Protein AF-A0A3C1VBE1-F1 (afdb_monomer)

Secondary structure (DSSP, 8-state):
--SS-EEEEETTEEEEE-GGGT-S-S-EEEEEE-TT--EEEEESSS-EEEEETTEEEE-GGGTT--S------B-TTSSB-

Mean predicted aligned error: 3.9 Å

Sequence (81 aa):
TEGAGLYRFQNGTWINYARNAGLANPYIWSLAEDADGNLWAGTWGAGLFLRRGDHFERAPEMTGITTPMPALFPSRQGGLW

Nearest PDB structures (foldseek):
  8tid-assembly1_w  TM=6.328E-01  e=1.136E-01  Tetrahymena thermophila
  5fsc-assembly1_B  TM=6.089E-01  e=2.094E-01  Laccaria bicolor S238N-H82
  1rwl-assembly1_A  TM=6.206E-01  e=1.395E+00  Mycobacterium tuberculosis
  2ism-assembly1_A  TM=8.067E-01  e=1.893E+00  Thermus thermophilus HB8
  2ism-assembly1_B  TM=8.040E-01  e=2.905E+00  Thermus thermophilus HB8

Structure (mmCIF, N/CA/C/O backbone):
data_AF-A0A3C1VBE1-F1
#
_entry.id   AF-A0A3C1VBE1-F1
#
loop_
_atom_site.group_PDB
_atom_site.id
_atom_site.type_symbol
_atom_site.label_atom_id
_atom_site.label_alt_id
_atom_site.label_comp_id
_atom_site.label_asym_id
_atom_site.label_entity_id
_atom_site.label_seq_id
_atom_site.pdbx_PDB_ins_code
_atom_site.Cartn_x
_atom_site.Cartn_y
_atom_site.Cartn_z
_atom_site.occupancy
_atom_site.B_iso_or_equiv
_atom_site.auth_seq_id
_atom_site.auth_comp_id
_atom_site.auth_asym_id
_atom_site.auth_atom_id
_atom_site.pdbx_PDB_model_num
ATOM 1 N N . THR A 1 1 ? 2.380 -5.424 6.170 1.00 80.56 1 THR A N 1
ATOM 2 C CA . THR A 1 1 ? 2.892 -6.783 6.459 1.00 80.56 1 THR A CA 1
ATOM 3 C C . THR A 1 1 ? 4.315 -6.861 5.931 1.00 80.56 1 THR A C 1
ATOM 5 O O . THR A 1 1 ? 4.635 -6.100 5.023 1.00 80.56 1 THR A O 1
ATOM 8 N N . GLU A 1 2 ? 5.170 -7.736 6.460 1.00 85.12 2 GLU A N 1
ATOM 9 C CA . GLU A 1 2 ? 6.551 -7.924 5.970 1.00 85.12 2 GLU A CA 1
ATOM 10 C C . GLU A 1 2 ? 6.575 -8.706 4.640 1.00 85.12 2 GLU A C 1
ATOM 12 O O . GLU A 1 2 ? 7.092 -9.815 4.551 1.00 85.12 2 GLU A O 1
ATOM 17 N N . GLY A 1 3 ? 5.928 -8.167 3.603 1.00 86.88 3 GLY A N 1
ATOM 18 C CA . GLY A 1 3 ? 5.868 -8.770 2.267 1.00 86.88 3 GLY A CA 1
ATOM 19 C C . GLY A 1 3 ? 4.704 -9.742 2.030 1.00 86.88 3 GLY A C 1
ATOM 20 O O . GLY A 1 3 ? 4.605 -10.308 0.945 1.00 86.88 3 GLY A O 1
ATOM 21 N N . ALA A 1 4 ? 3.781 -9.899 2.986 1.00 89.81 4 ALA A N 1
ATOM 22 C CA . ALA A 1 4 ? 2.566 -10.712 2.816 1.00 89.81 4 ALA A CA 1
ATOM 23 C C . ALA A 1 4 ? 1.416 -9.975 2.086 1.00 89.81 4 ALA A C 1
ATOM 25 O O . ALA A 1 4 ? 0.310 -10.501 1.968 1.00 89.81 4 ALA A O 1
ATOM 26 N N . GLY A 1 5 ? 1.649 -8.751 1.601 1.00 92.00 5 GLY A N 1
ATOM 27 C CA . GLY A 1 5 ? 0.637 -7.934 0.931 1.00 92.00 5 GLY A CA 1
ATOM 28 C C . GLY A 1 5 ? -0.319 -7.222 1.890 1.00 92.00 5 GLY A C 1
ATOM 29 O O . GLY A 1 5 ? -0.042 -7.044 3.082 1.00 92.00 5 GLY A O 1
ATOM 30 N N . LEU A 1 6 ? -1.457 -6.793 1.355 1.00 92.31 6 LEU A N 1
ATOM 31 C CA . LEU A 1 6 ? -2.506 -6.091 2.088 1.00 92.31 6 LEU A CA 1
ATOM 32 C C . LEU A 1 6 ? -3.641 -7.051 2.441 1.00 92.31 6 LEU A C 1
ATOM 34 O O . LEU A 1 6 ? -4.102 -7.807 1.596 1.00 92.31 6 LEU A O 1
ATOM 38 N N . TYR A 1 7 ? -4.137 -6.985 3.672 1.00 92.62 7 TYR A N 1
ATOM 39 C CA . TYR A 1 7 ? -5.323 -7.726 4.084 1.00 92.62 7 TYR A CA 1
ATOM 40 C C . TYR A 1 7 ? -6.477 -6.764 4.333 1.00 92.62 7 TYR A C 1
ATOM 42 O O . TYR A 1 7 ? -6.296 -5.717 4.951 1.00 92.62 7 TYR A O 1
ATOM 50 N N . ARG A 1 8 ? -7.672 -7.138 3.880 1.00 91.81 8 ARG A N 1
ATOM 51 C CA . ARG A 1 8 ? -8.916 -6.430 4.182 1.00 91.81 8 ARG A CA 1
ATOM 52 C C . ARG A 1 8 ? -9.877 -7.384 4.860 1.00 91.81 8 ARG A C 1
ATOM 54 O O . ARG A 1 8 ? -10.181 -8.442 4.315 1.00 91.81 8 ARG A O 1
ATOM 61 N N . PHE A 1 9 ? -10.375 -6.979 6.018 1.00 93.25 9 PHE A N 1
ATOM 62 C CA . PHE A 1 9 ? -11.479 -7.653 6.677 1.00 93.25 9 PHE A CA 1
ATOM 63 C C . PHE A 1 9 ? -12.791 -6.997 6.252 1.00 93.25 9 PHE A C 1
ATOM 65 O O . PHE A 1 9 ? -12.967 -5.791 6.422 1.00 93.25 9 PHE A O 1
ATOM 72 N N . GLN A 1 10 ? -13.699 -7.770 5.664 1.00 90.88 10 GLN A N 1
ATOM 73 C CA . GLN A 1 10 ? -15.028 -7.299 5.285 1.00 90.88 10 GLN A CA 1
ATOM 74 C C . GLN A 1 10 ? -16.034 -8.435 5.456 1.00 90.88 10 GLN A C 1
ATOM 76 O O . GLN A 1 10 ? -15.778 -9.558 5.029 1.00 90.88 10 GLN A O 1
ATOM 81 N N . ASN A 1 11 ? -17.188 -8.139 6.062 1.00 94.56 11 ASN A N 1
ATOM 82 C CA . ASN A 1 11 ? -18.304 -9.082 6.210 1.00 94.56 11 ASN A CA 1
ATOM 83 C C . ASN A 1 11 ? -17.883 -10.434 6.820 1.00 94.56 11 ASN A C 1
ATOM 85 O O . ASN A 1 11 ? -18.281 -11.494 6.346 1.00 94.56 11 ASN A O 1
ATOM 89 N N . GLY A 1 12 ? -17.023 -10.404 7.842 1.00 96.31 12 GLY A N 1
ATOM 90 C CA . GLY A 1 12 ? -16.555 -11.611 8.529 1.00 96.31 12 GLY A CA 1
ATOM 91 C C . GLY A 1 12 ? -15.471 -12.408 7.793 1.00 96.31 12 GLY A C 1
ATOM 92 O O . GLY A 1 12 ? -15.024 -13.423 8.318 1.00 96.31 12 GLY A O 1
ATOM 93 N N . THR A 1 13 ? -15.020 -11.965 6.616 1.00 94.88 13 THR A N 1
ATOM 94 C CA . THR A 1 13 ? -14.025 -12.671 5.794 1.00 94.88 13 THR A CA 1
ATOM 95 C C . THR A 1 13 ? -12.767 -11.826 5.587 1.00 94.88 13 THR A C 1
ATOM 97 O O . THR A 1 13 ? -12.831 -10.600 5.478 1.00 94.88 13 THR A O 1
ATOM 100 N N . TRP A 1 14 ? -11.609 -12.490 5.519 1.00 93.19 14 TRP A N 1
ATOM 101 C CA . TRP A 1 14 ? -10.324 -11.880 5.177 1.00 93.19 14 TRP A CA 1
ATOM 102 C C . TRP A 1 14 ? -10.019 -12.049 3.689 1.00 93.19 14 TRP A C 1
ATOM 104 O O . TRP A 1 14 ? -10.034 -13.162 3.171 1.00 93.19 14 TRP A O 1
ATOM 114 N N . ILE A 1 15 ? -9.693 -10.947 3.018 1.00 90.44 15 ILE A N 1
ATOM 115 C CA . ILE A 1 15 ? -9.234 -10.919 1.625 1.00 90.44 15 ILE A CA 1
ATOM 116 C C . ILE A 1 15 ? -7.769 -10.490 1.620 1.00 90.44 15 ILE A C 1
ATOM 118 O O . ILE A 1 15 ? -7.421 -9.510 2.281 1.00 90.44 15 ILE A O 1
ATOM 122 N N . ASN A 1 16 ? -6.921 -11.200 0.876 1.00 91.00 16 ASN A N 1
ATOM 123 C CA . ASN A 1 16 ? -5.513 -10.854 0.695 1.00 91.00 16 ASN A CA 1
ATOM 124 C C . ASN A 1 16 ? -5.263 -10.290 -0.710 1.00 91.00 16 ASN A C 1
ATOM 126 O O . ASN A 1 16 ? -5.496 -10.962 -1.710 1.00 91.00 16 ASN A O 1
ATOM 130 N N . TYR A 1 17 ? -4.739 -9.071 -0.764 1.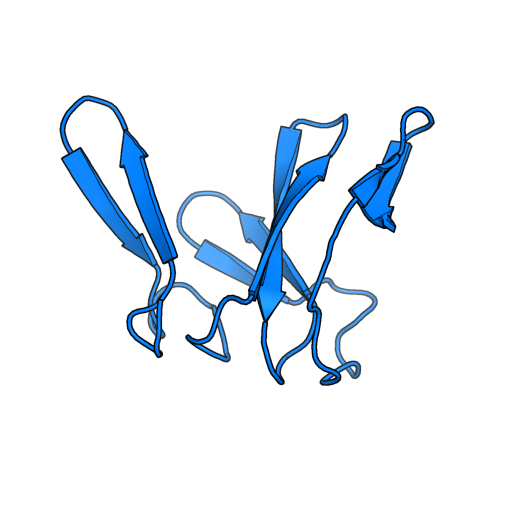00 88.06 17 TYR A N 1
ATOM 131 C CA . TYR A 1 17 ? -4.252 -8.404 -1.963 1.00 88.06 17 TYR A CA 1
ATOM 132 C C . TYR A 1 17 ? -2.715 -8.480 -1.969 1.00 88.06 17 TYR A C 1
ATOM 134 O O . TYR A 1 17 ? -2.026 -7.614 -1.425 1.00 88.06 17 TYR A O 1
ATOM 142 N N . ALA A 1 18 ? -2.174 -9.562 -2.536 1.00 77.31 18 ALA A N 1
ATOM 143 C CA . ALA A 1 18 ? -0.738 -9.750 -2.793 1.00 77.31 18 ALA A CA 1
ATOM 144 C C . ALA A 1 18 ? -0.418 -9.550 -4.291 1.00 77.31 18 ALA A C 1
ATOM 146 O O . ALA A 1 18 ? -1.204 -8.928 -5.000 1.00 77.31 18 ALA A O 1
ATOM 147 N N . ARG A 1 19 ? 0.723 -10.058 -4.796 1.00 67.31 19 ARG A N 1
ATOM 148 C CA . ARG A 1 19 ? 1.227 -9.817 -6.176 1.00 67.31 19 ARG A CA 1
ATOM 149 C C . ARG A 1 19 ? 0.181 -9.958 -7.293 1.00 67.31 19 ARG A C 1
ATOM 151 O O . ARG A 1 19 ? 0.274 -9.252 -8.288 1.00 67.31 19 ARG A O 1
ATOM 158 N N . ASN A 1 20 ? -0.811 -10.832 -7.129 1.00 75.75 20 ASN A N 1
ATOM 159 C CA . ASN A 1 20 ? -1.838 -11.075 -8.147 1.00 75.75 20 ASN A CA 1
ATOM 160 C C . ASN A 1 20 ? -2.938 -9.998 -8.189 1.00 75.75 20 ASN A C 1
ATOM 162 O O . ASN A 1 20 ? -3.730 -9.985 -9.120 1.00 75.75 20 ASN A O 1
ATOM 166 N N . ALA A 1 21 ? -2.979 -9.087 -7.215 1.00 85.00 21 ALA A N 1
ATOM 167 C CA . ALA A 1 21 ? -3.963 -8.011 -7.128 1.00 85.00 21 ALA A CA 1
ATOM 168 C C . ALA A 1 21 ? -3.491 -6.699 -7.785 1.00 85.00 21 ALA A C 1
ATOM 170 O O . ALA A 1 21 ? -4.007 -5.639 -7.455 1.00 85.00 21 ALA A O 1
ATOM 171 N N . GLY A 1 22 ? -2.477 -6.732 -8.657 1.00 89.12 22 GLY A N 1
ATOM 172 C CA . GLY A 1 22 ? -1.956 -5.544 -9.356 1.00 89.12 22 GLY A CA 1
ATOM 173 C C . GLY A 1 22 ? -0.961 -4.687 -8.554 1.00 89.12 22 GLY A C 1
ATOM 174 O O . GLY A 1 22 ? -0.374 -3.744 -9.083 1.00 89.12 22 GLY A O 1
ATOM 175 N N . LEU A 1 23 ? -0.684 -5.052 -7.298 1.00 90.06 23 LEU A N 1
ATOM 176 C CA . LEU A 1 23 ? 0.376 -4.444 -6.491 1.00 90.06 23 LEU A CA 1
ATOM 177 C C . LEU A 1 23 ? 1.747 -4.947 -6.958 1.00 90.06 23 LEU A C 1
ATOM 179 O O . LEU A 1 23 ? 2.119 -6.096 -6.714 1.00 90.06 23 LEU A O 1
ATOM 183 N N . ALA A 1 24 ? 2.535 -4.069 -7.582 1.00 89.75 24 ALA A N 1
ATOM 184 C CA . ALA A 1 24 ? 3.871 -4.429 -8.068 1.00 89.75 24 ALA A CA 1
ATOM 185 C C . ALA A 1 24 ? 4.876 -4.716 -6.933 1.00 89.75 24 ALA A C 1
ATOM 187 O O . ALA A 1 24 ? 5.918 -5.327 -7.163 1.00 89.75 24 ALA A O 1
ATOM 188 N N . ASN A 1 25 ? 4.575 -4.284 -5.706 1.00 90.94 25 ASN A N 1
ATOM 189 C CA . ASN A 1 25 ? 5.386 -4.538 -4.523 1.00 90.94 25 ASN A CA 1
ATOM 190 C C . ASN A 1 25 ? 4.470 -4.917 -3.339 1.00 90.94 25 ASN A C 1
ATOM 192 O O . ASN A 1 25 ? 3.561 -4.150 -3.023 1.00 90.94 25 ASN A O 1
ATOM 196 N N . PRO A 1 26 ? 4.679 -6.078 -2.684 1.00 91.69 26 PRO A N 1
ATOM 197 C CA . PRO A 1 26 ? 3.814 -6.542 -1.598 1.00 91.69 26 PRO A CA 1
ATOM 198 C C . PRO A 1 26 ? 4.111 -5.880 -0.241 1.00 91.69 26 PRO A C 1
ATOM 200 O O . PRO A 1 26 ? 3.381 -6.110 0.724 1.00 91.69 26 PRO A O 1
ATOM 203 N N . TYR A 1 27 ? 5.173 -5.076 -0.139 1.00 93.50 27 TYR A N 1
ATOM 204 C CA . TYR A 1 27 ? 5.484 -4.281 1.047 1.00 93.50 27 TYR A CA 1
ATOM 205 C C . TYR A 1 27 ? 4.665 -2.992 1.020 1.00 93.50 27 TYR A C 1
ATOM 207 O O . TYR A 1 27 ? 5.108 -1.956 0.519 1.00 93.50 27 TYR A O 1
ATOM 215 N N . ILE A 1 28 ? 3.443 -3.085 1.541 1.00 94.19 28 ILE A N 1
ATOM 216 C CA . ILE A 1 28 ? 2.535 -1.945 1.687 1.00 94.19 28 ILE A CA 1
ATOM 217 C C . ILE A 1 28 ? 2.858 -1.236 2.996 1.00 94.19 28 ILE A C 1
ATOM 219 O O . ILE A 1 28 ? 2.824 -1.856 4.062 1.00 94.19 28 ILE A O 1
ATOM 223 N N . TRP A 1 29 ? 3.218 0.038 2.892 1.00 94.75 29 TRP A N 1
ATOM 224 C CA . TRP A 1 29 ? 3.703 0.860 4.001 1.00 94.75 29 TRP A CA 1
ATOM 225 C C . TRP A 1 29 ? 2.657 1.859 4.482 1.00 94.75 29 TRP A C 1
ATOM 227 O O . TRP A 1 29 ? 2.608 2.162 5.669 1.00 94.75 29 TRP A O 1
ATOM 237 N N . SER A 1 30 ? 1.785 2.320 3.588 1.00 95.75 30 SER A N 1
ATOM 238 C CA . SER A 1 30 ? 0.743 3.287 3.916 1.00 95.75 30 SER A CA 1
ATOM 239 C C . SER A 1 30 ? -0.548 3.011 3.150 1.00 95.75 30 SER A C 1
ATOM 241 O O . SER A 1 30 ? -0.542 2.440 2.056 1.00 95.75 30 SER A O 1
ATOM 243 N N . LEU A 1 31 ? -1.664 3.408 3.755 1.00 95.81 31 LEU A N 1
ATOM 244 C CA . LEU A 1 31 ? -2.998 3.379 3.169 1.00 95.81 31 LEU A CA 1
ATOM 245 C C . LEU A 1 31 ? -3.689 4.699 3.478 1.00 95.81 31 LEU A C 1
ATOM 247 O O . LEU A 1 31 ? -3.541 5.217 4.585 1.00 95.81 31 LEU A O 1
ATOM 251 N N . ALA A 1 32 ? -4.479 5.196 2.538 1.00 95.25 32 ALA A N 1
ATOM 252 C CA . ALA A 1 32 ? -5.329 6.354 2.761 1.00 95.25 32 ALA A CA 1
ATOM 253 C C . ALA A 1 32 ? -6.592 6.263 1.911 1.00 95.25 32 ALA A C 1
ATOM 255 O O . ALA A 1 32 ? -6.551 5.781 0.781 1.00 95.25 32 ALA A O 1
ATOM 256 N N . GLU A 1 33 ? -7.702 6.736 2.461 1.00 93.56 33 GLU A N 1
ATOM 257 C CA . GLU A 1 33 ? -8.943 6.934 1.720 1.00 93.56 33 GLU A CA 1
ATOM 258 C C . GLU A 1 33 ? -9.104 8.431 1.457 1.00 93.56 33 GLU A C 1
ATOM 260 O O . GLU A 1 33 ? -8.984 9.227 2.391 1.00 93.56 33 GLU A O 1
ATOM 265 N N . ASP A 1 34 ? -9.295 8.819 0.197 1.00 91.56 34 ASP A N 1
ATOM 266 C CA . ASP A 1 34 ? -9.532 10.220 -0.155 1.00 91.56 34 ASP A CA 1
ATOM 267 C C . ASP A 1 34 ? -11.003 10.626 0.037 1.00 91.56 34 ASP A C 1
ATOM 269 O O . ASP A 1 34 ? -11.858 9.825 0.415 1.00 91.56 34 ASP A O 1
ATOM 273 N N . ALA A 1 35 ? -11.301 11.905 -0.207 1.00 90.00 35 ALA A N 1
ATOM 274 C CA . ALA A 1 35 ? -12.642 12.460 -0.032 1.00 90.00 35 ALA A CA 1
ATOM 275 C C . ALA A 1 35 ? -13.698 11.859 -0.983 1.00 90.00 35 ALA A C 1
ATOM 277 O O . ALA A 1 35 ? -14.888 11.947 -0.687 1.00 90.00 35 ALA A O 1
ATOM 278 N N . ASP A 1 36 ? -13.272 11.230 -2.082 1.00 89.25 36 ASP A N 1
ATOM 279 C CA . ASP A 1 36 ? -14.144 10.571 -3.056 1.00 89.25 36 ASP A CA 1
ATOM 280 C C . ASP A 1 36 ? -14.337 9.073 -2.736 1.00 89.25 36 ASP A C 1
ATOM 282 O O . ASP A 1 36 ? -14.999 8.349 -3.483 1.00 89.25 36 ASP A O 1
ATOM 286 N N . GLY A 1 37 ? -13.768 8.591 -1.623 1.00 89.19 37 GLY A N 1
ATOM 287 C CA . GLY A 1 37 ? -13.839 7.195 -1.188 1.00 89.19 37 GLY A CA 1
ATOM 288 C C . GLY A 1 37 ? -12.866 6.267 -1.919 1.00 89.19 37 GLY A C 1
ATOM 289 O O . GLY A 1 37 ? -13.000 5.040 -1.860 1.00 89.19 37 GLY A O 1
ATOM 290 N N . ASN A 1 38 ? -11.881 6.810 -2.638 1.00 91.50 38 ASN A N 1
ATOM 291 C CA . ASN A 1 38 ? -10.859 5.988 -3.269 1.00 91.50 38 ASN A CA 1
ATOM 292 C C . ASN A 1 38 ? -9.847 5.511 -2.229 1.00 91.50 38 ASN A C 1
ATOM 294 O O . ASN A 1 38 ? -9.293 6.310 -1.475 1.00 91.50 38 ASN A O 1
ATOM 298 N N . LEU A 1 39 ? -9.526 4.216 -2.254 1.00 93.81 39 LEU A N 1
ATOM 299 C CA . LEU A 1 39 ? -8.462 3.653 -1.427 1.00 93.81 39 LEU A CA 1
ATOM 300 C C . LEU A 1 39 ? -7.126 3.673 -2.171 1.00 93.81 39 LEU A C 1
ATOM 302 O O . LEU A 1 39 ? -6.971 3.041 -3.219 1.00 93.81 39 LEU A O 1
ATOM 306 N N . TRP A 1 40 ? -6.144 4.314 -1.558 1.00 94.75 40 TRP A N 1
ATOM 307 C CA . TRP A 1 40 ? -4.777 4.435 -2.035 1.00 94.75 40 TRP A CA 1
ATOM 308 C C . TRP A 1 40 ? -3.826 3.592 -1.188 1.00 94.75 40 TRP A C 1
ATOM 310 O O . TRP A 1 40 ? -4.005 3.463 0.024 1.00 94.75 40 TRP A O 1
ATOM 320 N N . ALA A 1 41 ? -2.810 3.017 -1.828 1.00 95.50 41 ALA A N 1
ATOM 321 C CA . ALA A 1 41 ? -1.792 2.187 -1.199 1.00 95.50 41 ALA A CA 1
ATOM 322 C C . ALA A 1 41 ? -0.389 2.650 -1.598 1.00 95.50 41 ALA A C 1
ATOM 324 O O . ALA A 1 41 ? -0.002 2.593 -2.769 1.00 95.50 41 ALA A O 1
ATOM 325 N N . GLY A 1 42 ? 0.381 3.086 -0.606 1.00 95.31 42 GLY A N 1
ATOM 326 C CA . GLY A 1 42 ? 1.787 3.419 -0.751 1.00 95.31 42 GLY A CA 1
ATOM 327 C C . GLY A 1 42 ? 2.661 2.198 -0.495 1.00 95.31 42 GLY A C 1
ATOM 328 O O . GLY A 1 42 ? 2.502 1.483 0.499 1.00 95.31 42 GLY A O 1
ATOM 329 N N . THR A 1 43 ? 3.593 1.943 -1.406 1.00 94.12 43 THR A N 1
ATOM 330 C CA . THR A 1 43 ? 4.501 0.793 -1.327 1.00 94.12 43 THR A CA 1
ATOM 331 C C . THR A 1 43 ? 5.915 1.213 -0.934 1.00 94.12 43 THR A C 1
ATOM 333 O O . THR A 1 43 ? 6.302 2.370 -1.092 1.00 94.12 43 THR A O 1
ATOM 336 N N . TRP A 1 44 ? 6.719 0.257 -0.466 1.00 93.44 44 TRP A N 1
ATOM 337 C CA . TRP A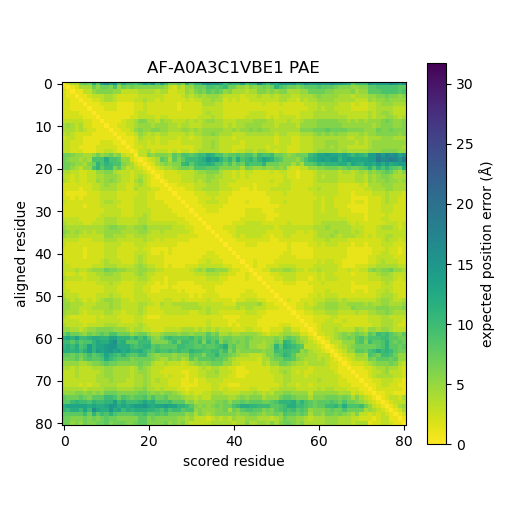 1 44 ? 8.123 0.494 -0.119 1.00 93.44 44 TRP A CA 1
ATOM 338 C C . TRP A 1 44 ? 8.999 0.937 -1.300 1.00 93.44 44 TRP A C 1
ATOM 340 O O . TRP A 1 44 ? 9.971 1.651 -1.106 1.00 93.44 44 TRP A O 1
ATOM 350 N N . GLY A 1 45 ? 8.696 0.510 -2.525 1.00 91.06 45 GLY A N 1
ATOM 351 C CA . GLY A 1 45 ? 9.607 0.745 -3.654 1.00 91.06 45 GLY A CA 1
ATOM 352 C C . GLY A 1 45 ? 8.953 0.691 -5.027 1.00 91.06 45 GLY A C 1
ATOM 353 O O . GLY A 1 45 ? 9.629 0.520 -6.034 1.00 91.06 45 GLY A O 1
ATOM 354 N N . ALA A 1 46 ? 7.627 0.755 -5.081 1.00 92.00 46 ALA A N 1
ATOM 355 C CA . ALA A 1 46 ? 6.876 0.789 -6.326 1.00 92.00 46 ALA A CA 1
ATOM 356 C C . ALA A 1 46 ? 5.918 1.985 -6.384 1.00 92.00 46 ALA A C 1
ATOM 358 O O . ALA A 1 46 ? 5.060 1.999 -7.256 1.00 92.00 46 ALA A O 1
ATOM 359 N N . GLY A 1 47 ? 6.062 2.984 -5.508 1.00 93.81 47 GLY A N 1
ATOM 360 C CA . GLY A 1 47 ? 5.232 4.186 -5.518 1.00 93.81 47 GLY A CA 1
ATOM 361 C C . GLY A 1 47 ? 3.794 3.949 -5.052 1.00 93.81 47 GLY A C 1
ATOM 362 O O . GLY A 1 47 ? 3.552 3.137 -4.149 1.00 93.81 47 GLY A O 1
ATOM 363 N N . LEU A 1 48 ? 2.871 4.699 -5.661 1.00 94.31 48 LEU A N 1
ATOM 364 C CA . LEU A 1 48 ? 1.473 4.833 -5.258 1.00 94.31 48 LEU A CA 1
ATOM 365 C C . LEU A 1 48 ? 0.525 4.036 -6.165 1.00 94.31 48 LEU A C 1
ATOM 367 O O . LEU A 1 48 ? 0.614 4.091 -7.396 1.00 94.31 48 LEU A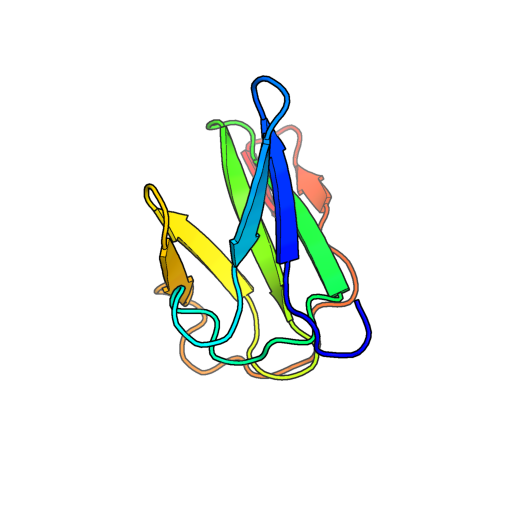 O 1
ATOM 371 N N . PHE A 1 49 ? -0.415 3.335 -5.539 1.00 94.50 49 PHE A N 1
ATOM 372 C CA . PHE A 1 49 ? -1.442 2.545 -6.207 1.00 94.50 49 PHE A CA 1
ATOM 373 C C . PHE A 1 49 ? -2.834 2.966 -5.762 1.00 94.50 49 PHE A C 1
ATOM 375 O O . PHE A 1 49 ? -3.049 3.313 -4.604 1.00 94.50 49 PHE A O 1
ATOM 382 N N . LEU A 1 50 ? -3.781 2.871 -6.682 1.00 94.06 50 LEU A N 1
ATOM 383 C CA . LEU A 1 50 ? -5.187 3.170 -6.492 1.00 94.06 50 LEU A CA 1
ATOM 384 C C . LEU A 1 50 ? -6.000 1.891 -6.657 1.00 94.06 50 LEU A C 1
ATOM 386 O O . LEU A 1 50 ? -5.851 1.168 -7.643 1.00 94.06 50 LEU A O 1
ATOM 390 N N . ARG A 1 51 ? -6.867 1.605 -5.691 1.00 93.94 51 ARG A N 1
ATOM 391 C CA . ARG A 1 51 ? -7.769 0.462 -5.758 1.00 93.94 51 ARG A CA 1
ATOM 392 C C . ARG A 1 51 ? -8.897 0.720 -6.754 1.00 93.94 51 ARG A C 1
ATOM 394 O O . ARG A 1 51 ? -9.617 1.713 -6.652 1.00 93.94 51 ARG A O 1
ATOM 401 N N . ARG A 1 52 ? -9.110 -0.229 -7.660 1.00 93.56 52 ARG A N 1
ATOM 402 C CA . ARG A 1 52 ? -10.237 -0.302 -8.592 1.00 93.56 52 ARG A CA 1
ATOM 403 C C . ARG A 1 52 ? -10.907 -1.658 -8.392 1.00 93.56 52 ARG A C 1
ATOM 405 O O . ARG A 1 52 ? -10.319 -2.682 -8.686 1.00 93.56 52 ARG A O 1
ATOM 412 N N . GLY A 1 53 ? -12.109 -1.689 -7.816 1.00 89.62 53 GLY A N 1
ATOM 413 C CA . GLY A 1 53 ? -12.775 -2.961 -7.503 1.00 89.62 53 GLY A CA 1
ATOM 414 C C . GLY A 1 53 ? -11.962 -3.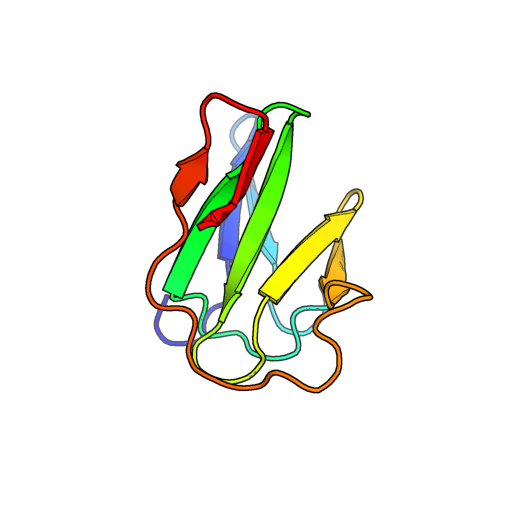840 -6.539 1.00 89.62 53 GLY A C 1
ATOM 415 O O . GLY A 1 53 ? -11.791 -3.498 -5.362 1.00 89.62 53 GLY A O 1
ATOM 416 N N . ASP A 1 54 ? -11.493 -4.989 -7.013 1.00 88.06 54 ASP A N 1
ATOM 417 C CA . ASP A 1 54 ? -10.670 -5.957 -6.280 1.00 88.06 54 ASP A CA 1
ATOM 418 C C . ASP A 1 54 ? -9.186 -5.954 -6.691 1.00 88.06 54 ASP A C 1
ATOM 420 O O . ASP A 1 54 ? -8.395 -6.715 -6.130 1.00 88.06 54 ASP A O 1
ATOM 424 N N . HIS A 1 55 ? -8.773 -5.053 -7.585 1.00 92.50 55 HIS A N 1
ATOM 425 C CA . HIS A 1 55 ? -7.380 -4.892 -7.992 1.00 92.50 55 HIS A CA 1
ATOM 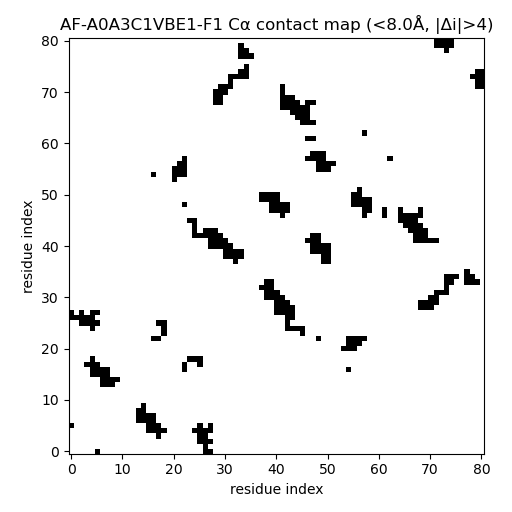426 C C . HIS A 1 55 ? -6.840 -3.491 -7.695 1.00 92.50 55 HIS A C 1
ATOM 428 O O . HIS A 1 55 ? -7.558 -2.560 -7.325 1.00 92.50 55 HIS A O 1
ATOM 434 N N . PHE A 1 56 ? -5.527 -3.358 -7.820 1.00 94.12 56 PHE A N 1
ATOM 435 C CA . PHE A 1 56 ? -4.788 -2.116 -7.682 1.00 94.12 56 PHE A CA 1
ATOM 436 C C . PHE A 1 56 ? -4.135 -1.761 -9.006 1.00 94.12 56 PHE A C 1
ATOM 438 O O . PHE A 1 56 ? -3.516 -2.595 -9.663 1.00 94.12 56 PHE A O 1
ATOM 445 N N . GLU A 1 57 ? -4.234 -0.492 -9.362 1.00 93.75 57 GLU A N 1
ATOM 446 C CA . GLU A 1 57 ? -3.576 0.078 -10.526 1.00 93.75 57 GLU A CA 1
ATOM 447 C C . GLU A 1 57 ? -2.571 1.118 -10.061 1.00 93.75 57 GLU A C 1
ATOM 449 O O . GLU A 1 57 ? -2.783 1.821 -9.073 1.00 93.75 57 GLU A O 1
ATOM 454 N N . ARG A 1 58 ? -1.449 1.220 -10.769 1.00 92.50 58 ARG A N 1
ATOM 455 C CA . ARG A 1 58 ? -0.492 2.292 -10.510 1.00 92.50 58 ARG A CA 1
ATOM 456 C C . ARG A 1 58 ? -1.165 3.629 -10.808 1.00 92.50 58 ARG A C 1
ATOM 458 O O . ARG A 1 58 ? -1.835 3.755 -11.831 1.00 92.50 58 ARG A O 1
ATOM 465 N N . ALA A 1 59 ? -0.967 4.620 -9.943 1.0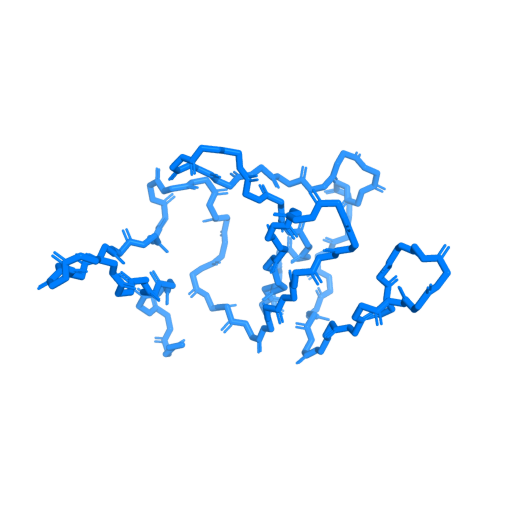0 91.00 59 ALA A N 1
ATOM 466 C CA . ALA A 1 59 ? -1.511 5.953 -10.171 1.00 91.00 59 ALA A CA 1
ATOM 467 C C . ALA A 1 59 ? -1.020 6.490 -11.542 1.00 91.00 59 ALA A C 1
ATOM 469 O O . ALA A 1 59 ? 0.199 6.538 -11.747 1.00 91.00 59 ALA A O 1
ATOM 470 N N . PRO A 1 60 ? -1.918 6.864 -12.482 1.00 79.62 60 PRO A N 1
ATOM 471 C CA . PRO A 1 60 ? -1.559 7.159 -13.877 1.00 79.62 60 PRO A CA 1
ATOM 472 C C . PRO A 1 60 ? -0.483 8.241 -14.039 1.00 79.62 60 PRO A C 1
ATOM 474 O O . PRO A 1 60 ? 0.362 8.155 -14.929 1.00 79.62 60 PRO A O 1
ATOM 477 N N . GLU A 1 61 ? -0.460 9.216 -13.130 1.00 81.38 61 GLU A N 1
ATOM 478 C CA . GLU A 1 61 ? 0.490 10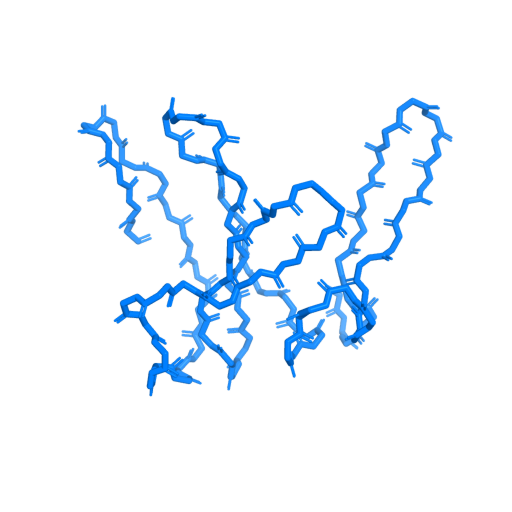.336 -13.136 1.00 81.38 61 GLU A CA 1
ATOM 479 C C . GLU A 1 61 ? 1.791 10.048 -12.366 1.00 81.38 61 GLU A C 1
ATOM 481 O O . GLU A 1 61 ? 2.746 10.814 -12.442 1.00 81.38 61 GLU A O 1
ATOM 486 N N . MET A 1 62 ? 1.874 8.919 -11.655 1.00 80.75 62 MET A N 1
ATOM 487 C CA . MET A 1 62 ? 3.044 8.527 -10.854 1.00 80.75 62 MET A CA 1
ATOM 488 C C . MET A 1 62 ? 3.714 7.263 -11.399 1.00 80.75 62 MET A C 1
ATOM 490 O O . MET A 1 62 ? 4.351 6.505 -10.663 1.00 80.75 62 MET A O 1
ATOM 494 N N . THR A 1 63 ? 3.582 7.012 -12.702 1.00 77.25 63 THR A N 1
ATOM 495 C CA . THR A 1 63 ? 4.058 5.771 -13.327 1.00 77.25 63 THR A CA 1
ATOM 496 C C . THR A 1 63 ? 5.568 5.555 -13.189 1.00 77.25 63 THR A C 1
ATOM 498 O O . THR A 1 63 ? 6.000 4.416 -13.013 1.00 77.25 63 THR A O 1
ATOM 501 N N . GLY A 1 64 ? 6.355 6.635 -13.183 1.00 79.06 64 GLY A N 1
ATOM 502 C CA . GLY A 1 64 ? 7.811 6.609 -12.992 1.00 79.06 64 GLY A CA 1
ATOM 503 C C . GLY A 1 64 ? 8.294 6.762 -11.545 1.00 79.06 64 GLY A C 1
ATOM 504 O O . GLY A 1 64 ? 9.497 6.706 -11.305 1.00 79.06 64 GLY A O 1
ATOM 505 N N . ILE A 1 65 ? 7.397 6.965 -10.575 1.00 83.00 65 ILE A N 1
ATOM 506 C CA . ILE A 1 65 ? 7.783 7.169 -9.175 1.00 83.00 65 ILE A CA 1
ATOM 507 C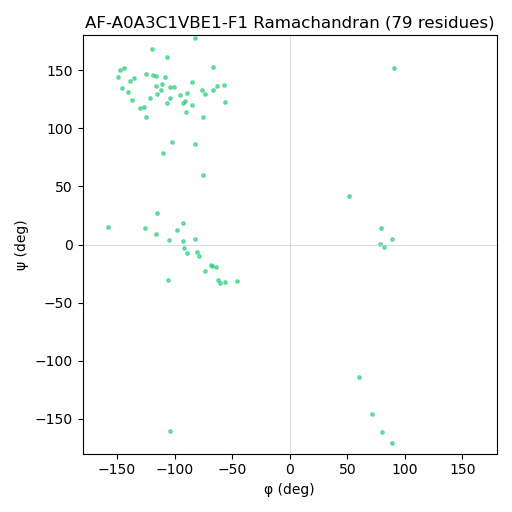 C . ILE A 1 65 ? 7.841 5.811 -8.477 1.00 83.00 65 ILE A C 1
ATOM 509 O O . ILE A 1 65 ? 6.829 5.136 -8.291 1.00 83.00 65 ILE A O 1
ATOM 513 N N . THR A 1 66 ? 9.044 5.412 -8.075 1.00 86.31 66 THR A N 1
ATOM 514 C CA . THR A 1 66 ? 9.306 4.153 -7.360 1.00 86.31 66 THR A CA 1
ATOM 515 C C . THR A 1 66 ? 9.845 4.386 -5.954 1.00 86.31 66 THR A C 1
ATOM 517 O O . THR A 1 66 ? 10.300 3.449 -5.304 1.00 86.31 66 THR A O 1
ATOM 520 N N . THR A 1 67 ? 9.833 5.629 -5.475 1.00 89.00 67 THR A N 1
ATOM 521 C CA . THR A 1 67 ? 10.295 5.948 -4.127 1.00 89.00 67 THR A CA 1
ATOM 522 C C . THR A 1 67 ? 9.364 5.338 -3.073 1.00 89.00 67 THR A C 1
ATOM 524 O O . THR A 1 67 ? 8.176 5.120 -3.348 1.00 89.00 67 THR A O 1
ATOM 527 N N . PRO A 1 68 ? 9.885 5.039 -1.869 1.00 92.75 68 PRO A N 1
ATOM 528 C CA . PRO A 1 68 ? 9.054 4.603 -0.760 1.00 92.75 68 PRO A CA 1
ATOM 529 C C . PRO A 1 68 ? 7.967 5.625 -0.442 1.00 92.75 68 PRO A C 1
ATOM 531 O O . PRO A 1 68 ? 8.238 6.822 -0.372 1.00 92.75 68 PRO A O 1
ATOM 534 N N . MET A 1 69 ? 6.758 5.128 -0.195 1.00 94.12 69 MET A N 1
ATOM 535 C CA . MET A 1 69 ? 5.606 5.915 0.246 1.00 94.12 69 MET A CA 1
ATOM 536 C C . MET A 1 69 ? 5.286 5.545 1.703 1.00 94.12 69 MET A C 1
ATOM 538 O O . MET A 1 69 ? 4.406 4.714 1.954 1.00 94.12 69 MET A O 1
ATOM 542 N N . PRO A 1 70 ? 6.041 6.082 2.680 1.00 93.94 70 PRO A N 1
ATOM 543 C CA . PRO A 1 70 ? 5.921 5.688 4.084 1.00 93.94 70 PRO A CA 1
ATOM 544 C C . PRO A 1 70 ? 4.655 6.221 4.751 1.00 93.94 70 PRO A C 1
ATOM 546 O O . PRO A 1 70 ? 4.207 5.658 5.744 1.00 93.94 70 PRO A O 1
ATOM 549 N N . ALA A 1 71 ? 4.082 7.296 4.219 1.00 94.44 71 ALA A N 1
ATOM 550 C CA . ALA A 1 71 ? 2.882 7.914 4.742 1.00 94.44 71 ALA A CA 1
ATOM 551 C C . ALA A 1 71 ? 2.065 8.503 3.596 1.00 94.44 71 ALA A C 1
ATOM 553 O O . ALA A 1 71 ? 2.621 8.889 2.570 1.00 94.44 71 ALA A O 1
ATOM 554 N N . LEU A 1 72 ? 0.755 8.532 3.805 1.00 94.12 72 LEU A N 1
ATOM 555 C CA . LEU A 1 72 ? -0.228 9.141 2.929 1.00 94.12 72 LEU A CA 1
ATOM 556 C C . LEU A 1 72 ? -1.265 9.816 3.822 1.00 94.12 72 LEU A C 1
ATOM 558 O O . LEU A 1 72 ? -1.759 9.194 4.767 1.00 94.12 72 LEU A O 1
ATOM 562 N N . PHE A 1 73 ? -1.595 11.068 3.535 1.00 93.00 73 PHE A N 1
ATOM 563 C CA . PHE A 1 73 ? -2.528 11.865 4.317 1.00 93.00 73 PHE A CA 1
ATOM 564 C C . PHE A 1 73 ? -3.627 12.432 3.418 1.00 93.00 73 PHE A C 1
ATOM 566 O O . PHE A 1 73 ? -3.341 13.231 2.524 1.00 93.00 73 PHE A O 1
ATOM 573 N N . PRO A 1 74 ? -4.900 12.074 3.649 1.00 89.06 74 PRO A N 1
ATOM 574 C CA . PRO A 1 74 ? -5.990 12.677 2.905 1.00 89.06 74 PRO A CA 1
ATOM 575 C C . PRO A 1 74 ? -6.124 14.159 3.259 1.00 89.06 74 PRO A C 1
ATOM 577 O O . PRO A 1 74 ? -6.132 14.560 4.427 1.00 89.06 74 PRO A O 1
ATOM 580 N N . SER A 1 75 ? -6.239 14.988 2.228 1.00 88.31 75 SER A N 1
ATOM 581 C CA . SER A 1 75 ? -6.456 16.423 2.360 1.00 88.31 75 SER A CA 1
ATOM 582 C C . SER A 1 75 ? -7.943 16.731 2.530 1.00 88.31 75 SER A C 1
ATOM 584 O O . SER A 1 75 ? -8.799 16.192 1.830 1.00 88.31 75 SER A O 1
ATOM 586 N N . ARG A 1 76 ? -8.262 17.682 3.418 1.00 78.50 76 ARG A N 1
ATOM 587 C CA . ARG A 1 76 ? -9.641 18.165 3.627 1.00 78.50 76 ARG A CA 1
ATOM 588 C C . ARG A 1 76 ? -10.217 18.927 2.431 1.00 78.50 76 ARG A C 1
ATOM 590 O O . ARG A 1 76 ? -11.426 19.102 2.368 1.00 78.50 76 ARG A O 1
ATOM 597 N N . GLN A 1 77 ? -9.368 19.408 1.525 1.00 83.00 77 GLN A N 1
ATOM 598 C CA . GLN A 1 77 ? -9.778 20.140 0.320 1.00 83.00 77 GLN A CA 1
ATOM 599 C C . GLN A 1 77 ? -9.823 19.234 -0.923 1.00 83.00 77 GLN A C 1
ATOM 601 O O . GLN A 1 77 ? -9.913 19.731 -2.040 1.00 83.00 77 GLN A O 1
ATOM 606 N N . GLY A 1 78 ? -9.746 17.913 -0.726 1.00 80.19 78 GLY A N 1
ATOM 607 C CA . GLY A 1 78 ? -9.533 16.942 -1.793 1.00 80.19 78 GLY A CA 1
ATOM 608 C C . GLY A 1 78 ? -8.045 16.662 -2.016 1.00 80.19 78 GLY A C 1
ATOM 609 O O . GLY A 1 78 ? -7.185 17.502 -1.732 1.00 80.19 78 GLY A O 1
ATOM 610 N N . GLY A 1 79 ? -7.750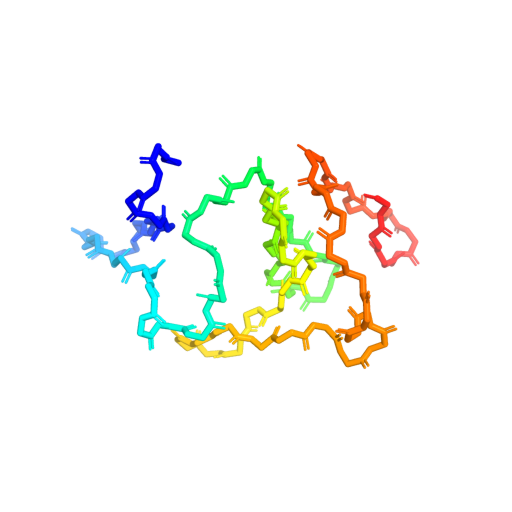 15.452 -2.491 1.00 82.75 79 GLY A N 1
ATOM 611 C CA . GLY A 1 79 ? -6.394 14.980 -2.775 1.00 82.75 79 GLY A CA 1
ATOM 612 C C . GLY A 1 79 ? -5.674 14.306 -1.601 1.00 82.75 79 GLY A C 1
ATOM 613 O O . GLY A 1 79 ? -6.258 14.010 -0.555 1.00 82.75 79 GLY A O 1
ATOM 614 N N . LEU A 1 80 ? -4.380 14.062 -1.808 1.00 88.12 80 LEU A N 1
ATOM 615 C CA . LEU A 1 80 ? -3.498 13.282 -0.941 1.00 88.12 80 LEU A CA 1
ATOM 616 C C . LEU A 1 80 ? -2.128 13.957 -0.810 1.00 88.12 80 LEU A C 1
ATOM 618 O O . LEU A 1 80 ? -1.614 14.482 -1.797 1.00 88.12 80 LEU A O 1
ATOM 622 N N . TRP A 1 81 ? -1.567 13.926 0.400 1.00 88.50 81 TRP A N 1
ATOM 623 C CA . TRP A 1 81 ? -0.208 14.360 0.740 1.00 88.50 81 TRP A CA 1
ATOM 624 C C . TRP A 1 81 ? 0.675 13.180 1.125 1.00 88.50 81 TRP A C 1
ATOM 626 O O . TRP A 1 81 ? 0.153 12.262 1.798 1.00 88.50 81 TRP A O 1
#

Radius of gyration: 12.15 Å; Cα contacts (8 Å, |Δi|>4): 177; chains: 1; bounding box: 29×33×22 Å

pLDDT: mean 89.73, std 5.7, range [67.31, 96.31]

Foldseek 3Di:
DCQQADWDDDPNDIDHCHPVQAPVGRAFQEWDQEPVRWIKTWHQFQGIWTDDPRHIHHDPVCRPPGHGDNYWDYDPVTDID

Solvent-accessible surface area (backbone atoms only — not comparable to full-atom values): 4509 Å² total; per-residue (Å²): 77,100,55,73,13,46,75,46,81,54,96,95,41,81,46,76,46,31,66,91,25,52,37,92,45,29,33,49,55,23,63,34,59,36,81,88,70,46,45,36,38,18,11,58,60,52,14,47,28,35,54,53,94,88,35,30,42,66,36,83,93,44,73,88,42,40,55,59,23,72,64,51,42,57,35,94,86,54,53,74,84